Protein AF-A0A353GZJ1-F1 (afdb_monomer_lite)

Structure (mmCIF, N/CA/C/O backbone):
data_AF-A0A353GZJ1-F1
#
_entry.id   AF-A0A353GZJ1-F1
#
loop_
_atom_site.group_PDB
_atom_site.id
_atom_site.type_symbol
_atom_site.label_atom_id
_atom_site.label_alt_id
_atom_site.label_comp_id
_atom_site.label_asym_id
_atom_site.label_entity_id
_atom_site.label_seq_id
_atom_site.pdbx_PDB_ins_code
_atom_site.Cartn_x
_atom_site.Cartn_y
_atom_site.Cartn_z
_atom_site.occupancy
_atom_site.B_iso_or_equiv
_atom_site.auth_seq_id
_atom_site.auth_comp_id
_atom_site.auth_asym_id
_atom_site.auth_atom_id
_atom_site.pdbx_PDB_model_num
ATOM 1 N N . MET A 1 1 ? -45.597 -10.786 43.511 1.00 58.16 1 MET A N 1
ATOM 2 C CA . MET A 1 1 ? -44.138 -10.697 43.743 1.00 58.16 1 MET A CA 1
ATOM 3 C C . MET A 1 1 ? -43.319 -11.498 42.726 1.00 58.16 1 MET A C 1
ATOM 5 O O . MET A 1 1 ? -42.331 -10.967 42.252 1.00 58.16 1 MET A O 1
ATOM 9 N N . ALA A 1 2 ? -43.730 -12.712 42.324 1.00 57.38 2 ALA A N 1
ATOM 10 C CA . ALA A 1 2 ? -43.041 -13.471 41.263 1.00 57.38 2 ALA A CA 1
ATOM 11 C C . ALA A 1 2 ? -43.273 -12.920 39.834 1.00 57.38 2 ALA A C 1
ATOM 13 O O . ALA A 1 2 ? -42.380 -12.969 39.002 1.00 57.38 2 ALA A O 1
ATOM 14 N N . VAL A 1 3 ? -44.443 -12.326 39.569 1.00 59.75 3 VAL A N 1
ATOM 15 C CA . VAL A 1 3 ? -44.834 -11.816 38.234 1.00 59.75 3 VAL A CA 1
ATOM 16 C C . VAL A 1 3 ? -44.024 -10.583 37.794 1.00 59.75 3 VAL A C 1
ATOM 18 O O . VAL A 1 3 ? -43.869 -10.323 36.608 1.00 59.75 3 VAL A O 1
ATOM 21 N N . GLU A 1 4 ? -43.449 -9.841 38.739 1.00 59.31 4 GLU A N 1
ATOM 22 C CA . GLU A 1 4 ? -42.711 -8.601 38.460 1.00 59.31 4 GLU A CA 1
ATOM 23 C C . GLU A 1 4 ? -41.240 -8.845 38.076 1.00 59.31 4 GLU A C 1
ATOM 25 O O . GLU A 1 4 ? -40.578 -7.968 37.524 1.00 59.31 4 GLU A O 1
ATOM 30 N N . LEU A 1 5 ? -40.727 -10.054 38.333 1.00 59.53 5 LEU A N 1
ATOM 31 C CA . LEU A 1 5 ? -39.347 -10.439 38.022 1.00 59.53 5 LEU A CA 1
ATOM 32 C C . LEU A 1 5 ? -39.167 -10.861 36.556 1.00 59.53 5 LEU A C 1
ATOM 34 O O . LEU A 1 5 ? -38.110 -10.607 35.981 1.00 59.53 5 LEU A O 1
ATOM 38 N N . GLU A 1 6 ? -40.207 -11.414 35.931 1.00 56.03 6 GLU A N 1
ATOM 39 C CA . GLU A 1 6 ? -40.194 -11.861 34.527 1.00 56.03 6 GLU A CA 1
ATOM 40 C C . GLU A 1 6 ? -40.127 -10.682 33.535 1.00 56.03 6 GLU A C 1
ATOM 42 O O . GLU A 1 6 ? -39.484 -10.764 32.491 1.00 56.03 6 GLU A O 1
ATOM 47 N N . LEU A 1 7 ? -40.702 -9.525 33.886 1.00 58.44 7 LEU A N 1
ATOM 48 C CA . LEU A 1 7 ? -40.696 -8.322 33.035 1.00 58.44 7 LEU A CA 1
ATOM 49 C C . LEU A 1 7 ? -39.358 -7.562 33.041 1.00 58.44 7 LEU A C 1
ATOM 51 O O . LEU A 1 7 ? -39.189 -6.589 32.304 1.00 58.44 7 LEU A O 1
ATOM 55 N N . LYS A 1 8 ? -38.387 -8.002 33.851 1.00 47.97 8 LYS A N 1
ATOM 56 C CA . LYS A 1 8 ? -37.039 -7.419 33.927 1.00 47.97 8 LYS A CA 1
ATOM 57 C C . LYS A 1 8 ? -35.994 -8.228 33.159 1.00 47.97 8 LYS A C 1
ATOM 59 O O . LYS A 1 8 ? -34.797 -7.964 33.302 1.00 47.97 8 LYS A O 1
ATOM 64 N N . VAL A 1 9 ? -36.416 -9.147 32.286 1.00 58.66 9 VAL A N 1
ATOM 65 C CA . VAL A 1 9 ? -35.572 -9.617 31.179 1.00 58.66 9 VAL A CA 1
ATOM 66 C C . VAL A 1 9 ? -35.462 -8.464 30.186 1.00 58.66 9 VAL A C 1
ATOM 68 O O . VAL A 1 9 ? -36.155 -8.363 29.181 1.00 58.66 9 VAL A O 1
ATOM 71 N N . LYS A 1 10 ? -34.613 -7.509 30.562 1.00 51.69 10 LYS A N 1
ATOM 72 C CA . LYS A 1 10 ? -34.193 -6.369 29.765 1.00 51.69 10 LYS A CA 1
ATOM 73 C C . LYS A 1 10 ? -33.732 -6.936 28.427 1.00 51.69 10 LYS A C 1
ATOM 75 O O . LYS A 1 10 ? -32.672 -7.556 28.366 1.00 51.69 10 LYS A O 1
ATOM 80 N N . THR A 1 11 ? -34.500 -6.703 27.370 1.00 57.56 11 THR A N 1
ATOM 81 C CA . THR A 1 11 ? -33.987 -6.749 26.005 1.00 57.56 11 THR A CA 1
ATOM 82 C C . THR A 1 11 ? -32.895 -5.691 25.953 1.00 57.56 11 THR A C 1
ATOM 84 O O . THR A 1 11 ? -33.151 -4.497 25.771 1.00 57.56 11 THR A O 1
ATOM 87 N N . LYS A 1 12 ? -31.664 -6.102 26.267 1.00 60.41 12 LYS A N 1
ATOM 88 C CA . LYS A 1 12 ? -30.479 -5.3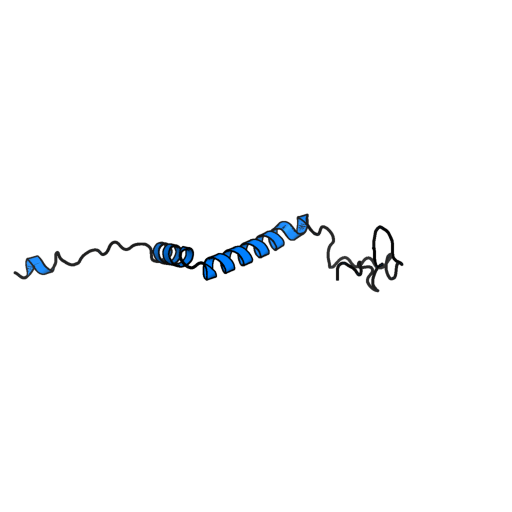20 25.954 1.00 60.41 12 LYS A CA 1
ATOM 89 C C . LYS A 1 12 ? -30.628 -5.050 24.466 1.00 60.41 12 LYS A C 1
ATOM 91 O O . LYS A 1 12 ? -30.838 -5.986 23.710 1.00 60.41 12 LYS A O 1
ATOM 96 N N . ASN A 1 13 ? -30.651 -3.783 24.067 1.00 62.03 13 ASN A N 1
ATOM 97 C CA . ASN A 1 13 ? -30.619 -3.455 22.651 1.00 62.03 13 ASN A CA 1
ATOM 98 C C . ASN A 1 13 ? -29.420 -4.205 22.077 1.00 62.03 13 ASN A C 1
ATOM 100 O O . ASN A 1 13 ? -28.288 -3.892 22.440 1.00 62.03 13 ASN A O 1
ATOM 104 N N . GLU A 1 14 ? -29.698 -5.238 21.285 1.00 64.94 14 GLU A N 1
ATOM 105 C CA . GLU A 1 14 ? -28.710 -6.089 20.636 1.00 64.94 14 GLU A CA 1
ATOM 106 C C . GLU A 1 14 ? -28.086 -5.240 19.525 1.00 64.94 14 GLU A C 1
ATOM 108 O O . GLU A 1 14 ? -28.416 -5.342 18.342 1.00 64.94 14 GLU A O 1
ATOM 113 N N . THR A 1 15 ? -27.268 -4.265 19.915 1.00 72.00 15 THR A N 1
ATOM 114 C CA . THR A 1 15 ? -26.457 -3.492 18.991 1.00 72.00 15 THR A CA 1
ATOM 115 C C . THR A 1 15 ? -25.588 -4.480 18.234 1.00 72.00 15 THR A C 1
ATOM 117 O O . THR A 1 15 ? -24.926 -5.327 18.827 1.00 72.00 15 THR A O 1
ATOM 120 N N . SER A 1 16 ? -25.631 -4.404 16.900 1.00 81.50 16 SER A N 1
ATOM 121 C CA . SER A 1 16 ? -24.882 -5.319 16.039 1.00 81.50 16 SER A CA 1
ATOM 122 C C . SER A 1 16 ? -23.418 -5.378 16.498 1.00 81.50 16 SER A C 1
ATOM 124 O O . SER A 1 16 ? -22.761 -4.328 16.505 1.00 81.50 16 SER A O 1
ATOM 126 N N . PRO A 1 17 ? -22.885 -6.565 16.852 1.00 86.50 17 PRO A N 1
ATOM 127 C CA . PRO A 1 17 ? -21.502 -6.711 17.313 1.00 86.50 17 PRO A CA 1
ATOM 128 C C . PRO A 1 17 ? -20.490 -6.093 16.338 1.00 86.50 17 PRO A C 1
ATOM 130 O O . PRO A 1 17 ? -19.480 -5.517 16.738 1.00 86.50 17 PRO A O 1
ATOM 133 N N . TRP A 1 18 ? -20.811 -6.126 15.042 1.00 89.25 18 TRP A N 1
ATOM 134 C CA . TRP A 1 18 ? -20.036 -5.501 13.973 1.00 89.25 18 TRP A CA 1
ATOM 135 C C . TRP A 1 18 ? -19.994 -3.975 14.061 1.00 89.25 18 TRP A C 1
ATOM 137 O O . TRP A 1 18 ? -18.953 -3.365 13.812 1.00 89.25 18 TRP A O 1
ATOM 147 N N . LEU A 1 19 ? -21.110 -3.345 14.430 1.00 88.75 19 LEU A N 1
ATOM 148 C CA . LEU A 1 19 ? -21.194 -1.894 14.567 1.00 88.75 19 LEU A CA 1
ATOM 149 C C . LEU A 1 19 ? -20.377 -1.412 15.769 1.00 88.75 19 LEU A C 1
ATOM 151 O O . LEU A 1 19 ? -19.682 -0.396 15.677 1.00 88.75 19 LEU A O 1
ATOM 155 N N . GLU A 1 20 ? -20.432 -2.148 16.880 1.00 89.88 20 GLU A N 1
ATOM 156 C CA . GLU A 1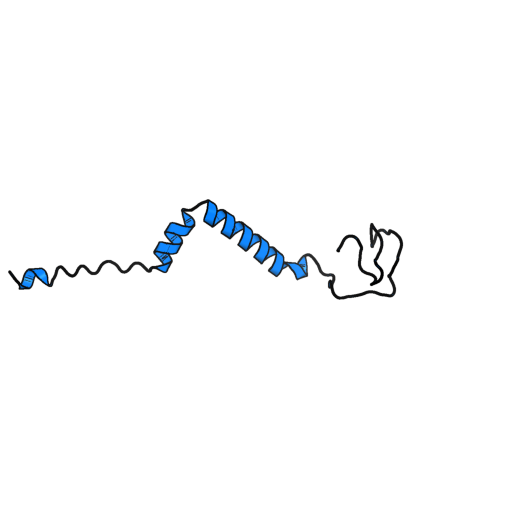 20 ? -19.644 -1.843 18.076 1.00 89.88 20 GLU A CA 1
ATOM 157 C C . GLU A 1 20 ? -18.150 -2.012 17.823 1.00 89.88 20 GLU A C 1
ATOM 159 O O . GLU A 1 20 ? -17.366 -1.105 18.126 1.00 89.88 20 GLU A O 1
ATOM 164 N N . PHE A 1 21 ? -17.768 -3.116 17.177 1.00 90.38 21 PHE A N 1
ATOM 165 C CA . PHE A 1 21 ? -16.396 -3.343 16.744 1.00 90.38 21 PHE A CA 1
ATOM 166 C C . PHE A 1 21 ? -15.906 -2.205 15.842 1.00 90.38 21 PHE A C 1
ATOM 168 O O . PHE A 1 21 ? -14.864 -1.612 16.114 1.00 90.38 21 PHE A O 1
ATOM 175 N N . TRP A 1 22 ? -16.682 -1.819 14.823 1.00 92.31 22 TRP A N 1
ATOM 176 C CA . TRP A 1 22 ? -16.311 -0.738 13.904 1.00 92.31 22 TRP A CA 1
ATOM 177 C C . TRP A 1 22 ? -16.192 0.626 14.598 1.00 92.31 22 TRP A C 1
ATOM 179 O O . TRP A 1 22 ? -15.332 1.445 14.257 1.00 92.31 22 TRP A O 1
ATOM 189 N N . LYS A 1 23 ? -17.045 0.892 15.592 1.00 90.94 23 LYS A N 1
ATOM 190 C CA . LYS A 1 23 ? -16.982 2.112 16.406 1.00 90.94 23 LYS A CA 1
ATOM 191 C C . LYS A 1 23 ? -15.711 2.148 17.257 1.00 90.94 23 LYS A C 1
ATOM 193 O O . LYS A 1 23 ? -15.050 3.185 17.313 1.00 90.94 23 LYS A O 1
ATOM 198 N N . GLN A 1 24 ? -15.353 1.028 17.883 1.00 90.12 24 GLN A N 1
ATOM 199 C CA . GLN A 1 24 ? -14.140 0.919 18.690 1.00 90.12 24 GLN A CA 1
ATOM 200 C C . GLN A 1 24 ? -12.873 0.962 17.821 1.00 90.12 24 GLN A C 1
ATOM 202 O O . GLN A 1 24 ? -11.908 1.641 18.175 1.00 90.12 24 GLN A O 1
ATOM 207 N N . PHE A 1 25 ? -12.902 0.304 16.660 1.00 92.25 25 PHE A N 1
ATOM 208 C CA . PHE A 1 25 ? -11.805 0.258 15.694 1.00 92.25 25 PHE A CA 1
ATOM 209 C C . PHE A 1 25 ? -11.455 1.654 15.170 1.00 92.25 25 PHE A C 1
ATOM 211 O O . PHE A 1 25 ? -10.300 2.069 15.252 1.00 92.25 25 PHE A O 1
ATOM 218 N N . ARG A 1 26 ? -12.459 2.440 14.750 1.00 93.19 26 ARG A N 1
ATOM 219 C CA . ARG A 1 26 ? -12.254 3.822 14.276 1.00 93.19 26 ARG A CA 1
ATOM 220 C C . ARG A 1 26 ? -11.686 4.772 15.330 1.00 93.19 26 ARG A C 1
ATOM 222 O O . ARG A 1 26 ? -11.082 5.781 14.976 1.00 93.19 26 ARG A O 1
ATOM 229 N N . ARG A 1 27 ? -11.860 4.472 16.622 1.00 93.69 27 ARG A N 1
ATOM 230 C CA . ARG A 1 27 ? -11.296 5.280 17.715 1.00 93.69 27 ARG A CA 1
ATOM 231 C C . ARG A 1 27 ? -9.803 5.013 17.934 1.00 93.69 27 ARG A C 1
ATOM 233 O O . ARG A 1 27 ? -9.117 5.848 18.522 1.00 93.69 27 ARG A O 1
ATOM 240 N N . ASN A 1 28 ? -9.288 3.872 17.475 1.00 95.31 28 ASN A N 1
ATOM 241 C CA . ASN A 1 28 ? -7.881 3.519 17.607 1.00 95.31 28 ASN A CA 1
ATOM 242 C C . ASN A 1 28 ? -7.065 4.104 16.441 1.00 95.31 28 ASN A C 1
ATOM 244 O O . ASN A 1 28 ? -7.099 3.594 15.323 1.00 95.31 28 ASN A O 1
ATOM 248 N N . ARG A 1 29 ? -6.286 5.162 16.714 1.00 93.12 29 ARG A N 1
ATOM 249 C CA . ARG A 1 29 ? -5.457 5.835 15.697 1.00 93.12 29 ARG A CA 1
ATOM 250 C C . ARG A 1 29 ? -4.444 4.895 15.038 1.00 93.12 29 ARG A C 1
ATOM 252 O O . ARG A 1 29 ? -4.243 4.998 13.837 1.00 93.12 29 ARG A O 1
ATOM 259 N N . ILE A 1 30 ? -3.852 3.963 15.789 1.00 95.19 30 ILE A N 1
ATOM 260 C CA . ILE A 1 30 ? -2.878 2.997 15.252 1.00 95.19 30 ILE A CA 1
ATOM 261 C C . ILE A 1 30 ? -3.571 2.045 14.271 1.00 95.19 30 ILE A C 1
ATOM 263 O O . ILE A 1 30 ? -3.077 1.825 13.168 1.00 95.19 30 ILE A O 1
ATOM 267 N N . ALA A 1 31 ? -4.750 1.536 14.640 1.00 93.94 31 ALA A N 1
ATOM 268 C CA . ALA A 1 31 ? -5.539 0.668 13.771 1.00 93.94 31 ALA A CA 1
ATOM 269 C C . ALA A 1 31 ? -5.972 1.385 12.480 1.00 93.94 31 ALA A C 1
ATOM 271 O O . ALA A 1 31 ? -5.908 0.807 11.397 1.00 93.94 31 ALA A O 1
ATOM 272 N N . MET A 1 32 ? -6.343 2.666 12.580 1.00 96.88 32 MET A N 1
ATOM 273 C CA . MET A 1 32 ? -6.695 3.489 11.421 1.00 96.88 32 MET A CA 1
ATOM 274 C C . MET A 1 32 ? -5.503 3.758 10.502 1.00 96.88 32 MET A C 1
ATOM 276 O O . MET A 1 32 ? -5.661 3.686 9.288 1.00 96.88 32 MET A O 1
ATOM 280 N N . VAL A 1 33 ? -4.312 4.019 11.049 1.00 97.06 33 VAL A N 1
ATOM 281 C CA . VAL A 1 33 ? -3.087 4.156 10.241 1.00 97.06 33 VAL A CA 1
ATOM 282 C C . VAL A 1 33 ? -2.800 2.859 9.484 1.00 97.06 33 VAL A C 1
ATOM 284 O O . VAL A 1 33 ? -2.577 2.905 8.277 1.00 97.06 33 VAL A O 1
ATOM 287 N N . GLY A 1 34 ? -2.890 1.702 10.148 1.00 96.81 34 GLY A N 1
ATOM 288 C CA . GLY A 1 34 ? -2.742 0.403 9.485 1.00 96.81 34 GLY A CA 1
ATOM 289 C C . GLY A 1 34 ? -3.766 0.186 8.366 1.00 96.81 34 GLY A C 1
ATOM 290 O O . GLY A 1 34 ? -3.400 -0.242 7.273 1.00 96.81 34 GLY A O 1
ATOM 291 N N . LEU A 1 35 ? -5.031 0.550 8.602 1.00 96.50 35 LEU A N 1
ATOM 292 C CA . LEU A 1 35 ? -6.085 0.477 7.587 1.00 96.50 35 LEU A CA 1
ATOM 293 C C . LEU A 1 35 ? -5.797 1.390 6.384 1.00 96.50 35 LEU A C 1
ATOM 295 O O . LEU A 1 35 ? -6.013 0.977 5.249 1.00 96.50 35 LEU A O 1
ATOM 299 N N . ILE A 1 36 ? -5.297 2.608 6.617 1.00 96.81 36 ILE A N 1
ATOM 300 C CA . ILE A 1 36 ? -4.928 3.552 5.551 1.00 96.81 36 ILE A CA 1
ATOM 301 C C . ILE A 1 36 ? -3.788 2.988 4.701 1.00 96.81 36 ILE A C 1
ATOM 303 O O . ILE A 1 36 ? -3.882 3.022 3.478 1.00 96.81 36 ILE A O 1
ATOM 307 N N . ILE A 1 37 ? -2.740 2.443 5.326 1.00 97.00 37 ILE A N 1
ATOM 308 C CA . ILE A 1 37 ? -1.614 1.832 4.602 1.00 97.00 37 ILE A CA 1
ATOM 309 C C . ILE A 1 37 ? -2.104 0.646 3.765 1.00 97.00 37 ILE A C 1
ATOM 311 O O . ILE A 1 37 ? -1.762 0.538 2.590 1.00 97.00 37 ILE A O 1
ATOM 315 N N . LEU A 1 38 ? -2.943 -0.217 4.344 1.00 97.06 38 LEU A N 1
ATOM 316 C CA . LEU A 1 38 ? -3.510 -1.360 3.634 1.00 97.06 38 LEU A CA 1
ATOM 317 C C . LEU A 1 38 ? -4.349 -0.921 2.428 1.00 97.06 38 LEU A C 1
ATOM 319 O O . LEU A 1 38 ? -4.181 -1.460 1.338 1.00 97.06 38 LEU A O 1
ATOM 323 N N . LEU A 1 39 ? -5.224 0.072 2.612 1.00 96.94 39 LEU A N 1
ATOM 324 C CA . LEU A 1 39 ? -6.012 0.655 1.527 1.00 96.94 39 LEU A CA 1
ATOM 325 C C . LEU A 1 39 ? -5.107 1.244 0.451 1.00 96.94 39 LEU A C 1
ATOM 327 O O . LEU A 1 39 ? -5.321 0.980 -0.722 1.00 96.94 39 LEU A O 1
ATOM 331 N N . PHE A 1 40 ? -4.077 1.991 0.834 1.00 95.75 40 PHE A N 1
ATOM 332 C CA . PHE A 1 40 ? -3.130 2.571 -0.109 1.00 95.75 40 PHE A CA 1
ATOM 333 C C . PHE A 1 40 ? -2.446 1.500 -0.971 1.00 95.75 40 PHE A C 1
ATOM 335 O O . PHE A 1 40 ? -2.448 1.613 -2.195 1.00 95.75 40 PHE A O 1
ATOM 342 N N . LEU A 1 41 ? -1.944 0.424 -0.357 1.00 94.81 41 LEU A N 1
ATOM 343 C CA . LEU A 1 41 ? -1.349 -0.703 -1.083 1.00 94.81 41 LEU A CA 1
ATOM 344 C C . LEU A 1 41 ? -2.367 -1.421 -1.974 1.00 94.81 41 LEU A C 1
ATOM 346 O O . LEU A 1 41 ? -2.051 -1.795 -3.101 1.00 94.81 41 LEU A O 1
ATOM 350 N N . PHE A 1 42 ? -3.598 -1.591 -1.493 1.00 95.75 42 PHE A N 1
ATOM 351 C CA . PHE A 1 42 ? -4.677 -2.185 -2.275 1.00 95.75 42 PHE A CA 1
ATOM 352 C C . PHE A 1 42 ? -5.015 -1.335 -3.503 1.00 95.75 42 PHE A C 1
ATOM 354 O O . PHE A 1 42 ? -5.119 -1.868 -4.605 1.00 95.75 42 PHE A O 1
ATOM 361 N N . LEU A 1 43 ? -5.122 -0.012 -3.341 1.00 94.12 43 LEU A N 1
ATOM 362 C CA . LEU A 1 43 ? -5.287 0.908 -4.462 1.00 94.12 43 LEU A CA 1
ATOM 363 C C . LEU A 1 43 ? -4.105 0.791 -5.428 1.00 94.12 43 LEU A C 1
ATOM 365 O O . LEU A 1 43 ? -4.332 0.619 -6.619 1.00 94.12 43 LEU A O 1
ATOM 369 N N . MET A 1 44 ? -2.861 0.806 -4.944 1.00 89.88 44 MET A N 1
ATOM 370 C CA . MET A 1 44 ? -1.695 0.608 -5.812 1.00 89.88 44 MET A CA 1
ATOM 371 C C . MET A 1 44 ? -1.774 -0.696 -6.611 1.00 89.88 44 MET A C 1
ATOM 373 O O . MET A 1 44 ? -1.450 -0.690 -7.792 1.00 89.88 44 MET A O 1
ATOM 377 N N . ALA A 1 45 ? -2.233 -1.792 -6.005 1.00 88.56 45 ALA A N 1
ATOM 378 C CA . ALA A 1 45 ? -2.388 -3.073 -6.689 1.00 88.56 45 ALA A CA 1
ATOM 379 C C . ALA A 1 45 ? -3.519 -3.054 -7.733 1.00 88.56 45 ALA A C 1
ATOM 381 O O . ALA A 1 45 ? -3.343 -3.555 -8.840 1.00 88.56 45 ALA A O 1
ATOM 382 N N . VAL A 1 46 ? -4.667 -2.448 -7.414 1.00 91.44 46 VAL A N 1
ATOM 383 C CA . VAL A 1 46 ? -5.801 -2.321 -8.348 1.00 91.44 46 VAL A CA 1
ATOM 384 C C . VAL A 1 46 ? -5.462 -1.398 -9.520 1.00 91.44 46 VAL A C 1
ATOM 386 O O . VAL A 1 46 ? -5.851 -1.670 -10.654 1.00 91.44 46 VAL A O 1
ATOM 389 N N . PHE A 1 47 ? -4.712 -0.326 -9.262 1.00 87.69 47 PHE A N 1
ATOM 390 C CA . PHE A 1 47 ? -4.256 0.624 -10.277 1.00 87.69 47 PHE A CA 1
ATOM 391 C C . PHE A 1 47 ? -2.905 0.247 -10.902 1.00 87.69 47 PHE A C 1
ATOM 393 O O . PHE A 1 47 ? -2.440 0.946 -11.800 1.00 87.69 47 PHE A O 1
ATOM 400 N N . ALA A 1 48 ? -2.303 -0.878 -10.506 1.00 80.12 48 ALA A N 1
ATOM 401 C CA . ALA A 1 48 ? -1.061 -1.387 -11.079 1.00 80.12 48 ALA A CA 1
ATOM 402 C C . ALA A 1 48 ? -1.068 -1.452 -12.620 1.00 80.12 48 ALA A C 1
ATOM 404 O O . ALA A 1 48 ? -0.113 -0.942 -13.202 1.00 80.12 48 ALA A O 1
ATOM 405 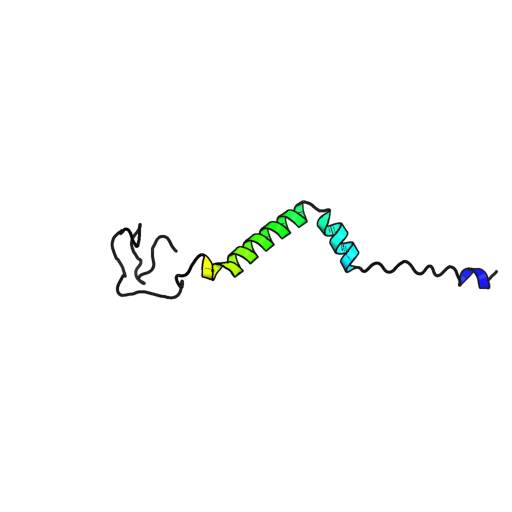N N . PRO A 1 49 ? -2.112 -1.963 -13.313 1.00 72.12 49 PRO A N 1
ATOM 406 C CA . PRO A 1 49 ? -2.108 -2.002 -14.780 1.00 72.12 49 PRO A CA 1
ATOM 407 C C . PRO A 1 49 ? -2.141 -0.613 -15.438 1.00 72.12 49 PRO A C 1
ATOM 409 O O . PRO A 1 49 ? -1.751 -0.483 -16.593 1.00 72.12 49 PRO A O 1
ATOM 412 N N . PHE A 1 50 ? -2.587 0.429 -14.725 1.00 75.00 50 PHE A N 1
ATOM 413 C CA . PHE A 1 50 ? -2.565 1.808 -15.227 1.00 75.00 50 PHE A CA 1
ATOM 414 C C . PHE A 1 50 ? -1.229 2.515 -14.958 1.00 75.00 50 PHE A C 1
ATOM 416 O O . PHE A 1 50 ? -0.879 3.440 -15.685 1.00 75.00 50 PHE A O 1
ATOM 423 N N . ILE A 1 51 ? -0.493 2.099 -13.922 1.00 66.06 51 ILE A N 1
ATOM 424 C CA . ILE A 1 51 ? 0.787 2.704 -13.516 1.00 66.06 51 ILE A CA 1
ATOM 425 C C . ILE A 1 51 ? 1.972 2.001 -14.200 1.00 66.06 51 ILE A C 1
ATOM 427 O O . ILE A 1 51 ? 2.938 2.658 -14.578 1.00 66.06 51 ILE A O 1
ATOM 431 N N . ALA A 1 52 ? 1.889 0.683 -14.393 1.00 63.47 52 ALA A N 1
ATOM 432 C CA . ALA A 1 52 ? 2.918 -0.143 -15.017 1.00 63.47 52 ALA A CA 1
ATOM 433 C C . ALA A 1 52 ? 2.316 -0.935 -16.196 1.00 63.47 52 ALA A C 1
ATOM 435 O O . ALA A 1 52 ? 1.911 -2.085 -16.026 1.00 63.47 52 ALA A O 1
ATOM 436 N N . PRO A 1 53 ? 2.247 -0.339 -17.401 1.00 61.56 53 PRO A N 1
ATOM 437 C CA . PRO A 1 53 ? 1.711 -1.004 -18.592 1.00 61.56 53 PRO A CA 1
ATOM 438 C C . PRO A 1 53 ? 2.649 -2.082 -19.165 1.00 61.56 53 PRO A C 1
ATOM 440 O O . PRO A 1 53 ? 2.277 -2.777 -20.109 1.00 61.56 53 PRO A O 1
ATOM 443 N N . TYR A 1 54 ? 3.864 -2.218 -18.629 1.00 58.03 54 TYR A N 1
ATOM 4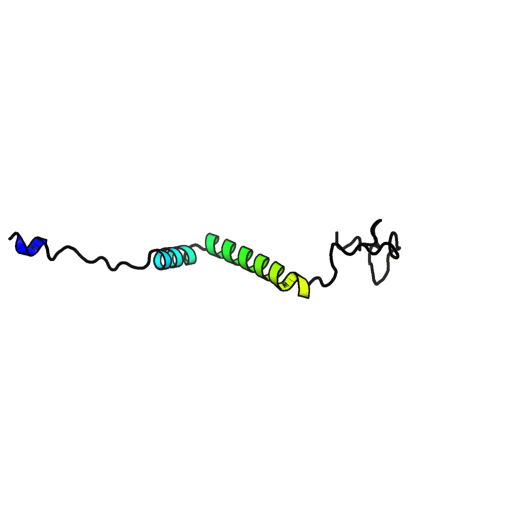44 C CA . TYR A 1 54 ? 4.854 -3.183 -19.093 1.00 58.03 54 TYR A CA 1
ATOM 445 C C . TYR A 1 54 ? 4.783 -4.463 -18.261 1.00 58.03 54 TYR A C 1
ATOM 447 O O . TYR A 1 54 ? 4.940 -4.448 -17.040 1.00 58.03 54 TYR A O 1
ATOM 455 N N . ASP A 1 55 ? 4.530 -5.576 -18.942 1.00 56.47 55 ASP A N 1
ATOM 456 C CA . ASP A 1 55 ? 4.436 -6.897 -18.336 1.00 56.47 55 ASP A CA 1
ATOM 457 C C . ASP A 1 55 ? 5.816 -7.335 -17.815 1.00 56.47 55 ASP A C 1
ATOM 459 O O . ASP A 1 55 ? 6.766 -7.490 -18.582 1.00 56.47 55 ASP A O 1
ATOM 463 N N . TYR A 1 56 ? 5.929 -7.572 -16.506 1.00 53.12 56 TYR A N 1
ATOM 464 C CA . TYR A 1 56 ? 7.148 -8.078 -15.860 1.00 53.12 56 TYR A CA 1
ATOM 465 C C . TYR A 1 56 ? 7.587 -9.453 -16.394 1.00 53.12 56 TYR A C 1
ATOM 467 O O . TYR A 1 56 ? 8.711 -9.895 -16.134 1.00 53.12 56 TYR A O 1
ATOM 475 N N . ARG A 1 57 ? 6.694 -10.150 -17.112 1.00 55.69 57 ARG A N 1
ATOM 476 C CA . ARG A 1 57 ? 6.960 -11.430 -17.779 1.00 55.69 57 ARG A CA 1
ATOM 477 C C . ARG A 1 57 ? 7.341 -11.296 -19.252 1.00 55.69 57 ARG A C 1
ATOM 479 O O . ARG A 1 57 ? 7.774 -12.291 -19.832 1.00 55.69 57 ARG A O 1
ATOM 486 N N . ALA A 1 58 ? 7.187 -10.121 -19.862 1.00 56.09 58 ALA A N 1
ATOM 487 C CA . ALA A 1 58 ? 7.551 -9.916 -21.258 1.00 56.09 58 ALA A CA 1
ATOM 488 C C . ALA A 1 58 ? 9.073 -9.754 -21.388 1.00 56.09 58 ALA A C 1
ATOM 490 O O . ALA A 1 58 ? 9.624 -8.659 -21.289 1.00 56.09 58 ALA A O 1
ATOM 491 N N . SER A 1 59 ? 9.761 -10.875 -21.598 1.00 52.44 59 SER A N 1
ATOM 492 C CA . SER A 1 59 ? 11.183 -10.902 -21.943 1.00 52.44 59 SER A CA 1
ATOM 493 C C . SER A 1 59 ? 11.366 -10.502 -23.407 1.00 52.44 59 SER A C 1
ATOM 495 O O . SER A 1 59 ? 11.049 -11.275 -24.312 1.00 52.44 59 SER A O 1
ATOM 497 N N . ASN A 1 60 ? 11.898 -9.306 -23.655 1.00 63.03 60 ASN A N 1
ATOM 498 C CA . ASN A 1 60 ? 12.211 -8.838 -25.003 1.00 63.03 60 ASN A CA 1
ATOM 499 C C . ASN A 1 60 ? 13.675 -9.141 -25.351 1.00 63.03 60 ASN A C 1
ATOM 501 O O . ASN A 1 60 ? 14.512 -8.249 -25.448 1.00 63.03 60 ASN A O 1
ATOM 505 N N . LEU A 1 61 ? 13.978 -10.415 -25.608 1.00 64.06 61 LEU A N 1
ATOM 506 C CA . LEU A 1 61 ? 15.310 -10.891 -26.021 1.00 64.06 61 LEU A CA 1
ATOM 507 C C . LEU A 1 61 ? 15.997 -10.060 -27.137 1.00 64.06 61 LEU A C 1
ATOM 509 O O . LEU A 1 61 ? 17.212 -9.889 -27.054 1.00 64.06 61 LEU A O 1
ATOM 513 N N . PRO A 1 62 ? 15.293 -9.494 -28.145 1.00 71.50 62 PRO A N 1
ATOM 514 C CA . PRO A 1 62 ? 15.927 -8.671 -29.183 1.00 71.50 62 PRO A CA 1
ATOM 515 C C . PRO A 1 62 ? 16.570 -7.375 -28.676 1.00 71.50 62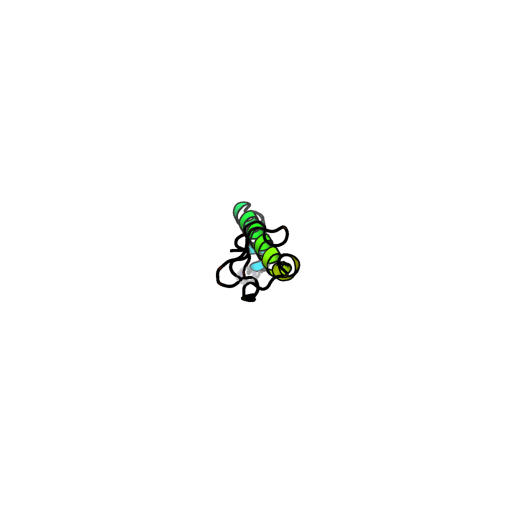 PRO A C 1
ATOM 517 O O . PRO A 1 62 ? 17.433 -6.820 -29.353 1.00 71.50 62 PRO A O 1
ATOM 520 N N . ILE A 1 63 ? 16.145 -6.880 -27.512 1.00 69.88 63 ILE A N 1
ATOM 521 C CA . ILE A 1 63 ? 16.720 -5.692 -26.877 1.00 69.88 63 ILE A CA 1
ATOM 522 C C . ILE A 1 63 ? 17.594 -6.057 -25.682 1.00 69.88 63 ILE A C 1
ATOM 524 O O . ILE A 1 63 ? 17.857 -5.188 -24.870 1.00 69.88 63 ILE A O 1
ATOM 528 N N . SER A 1 64 ? 18.033 -7.309 -25.536 1.00 73.31 64 SER A N 1
ATOM 529 C CA . SER A 1 64 ? 18.915 -7.722 -24.441 1.00 73.31 64 SER A CA 1
ATOM 530 C C . SER A 1 64 ? 20.306 -7.091 -24.541 1.00 73.31 64 SER A C 1
ATOM 532 O O . SER A 1 64 ? 20.833 -6.916 -25.640 1.00 73.31 64 SER A O 1
ATOM 534 N N . LEU A 1 65 ? 20.892 -6.755 -23.384 1.00 78.19 65 LEU A N 1
ATOM 535 C CA . LEU A 1 65 ? 22.228 -6.157 -23.261 1.00 78.19 65 LEU A CA 1
ATOM 536 C C . LEU A 1 65 ? 22.392 -4.854 -24.060 1.00 78.19 65 LEU A C 1
ATOM 538 O O . LEU A 1 65 ? 23.485 -4.524 -24.529 1.00 78.19 65 LEU A O 1
ATOM 542 N N . GLN A 1 66 ? 21.304 -4.101 -24.227 1.00 79.25 66 GLN A N 1
ATOM 543 C CA . GLN A 1 66 ? 21.374 -2.794 -24.855 1.00 79.25 66 GLN A CA 1
ATOM 544 C C . GLN A 1 66 ? 22.033 -1.783 -23.913 1.00 79.25 66 GLN A C 1
ATOM 546 O O . GLN A 1 66 ? 21.748 -1.773 -22.711 1.00 79.25 66 GLN A O 1
ATOM 551 N N . PRO A 1 67 ? 22.898 -0.905 -24.451 1.00 80.00 67 PRO A N 1
ATOM 552 C CA . PRO A 1 67 ? 23.508 0.161 -23.674 1.00 80.00 67 PRO A CA 1
ATOM 553 C C . PRO A 1 67 ? 22.456 1.190 -23.213 1.00 80.00 67 PRO A C 1
ATOM 555 O O . PRO A 1 67 ? 21.356 1.250 -23.772 1.00 80.00 67 PRO A O 1
ATOM 558 N N . PRO A 1 68 ? 22.797 2.035 -22.222 1.00 83.12 68 PRO A N 1
ATOM 559 C CA . PRO A 1 68 ? 21.943 3.123 -21.758 1.00 83.12 68 PRO A CA 1
ATOM 560 C C . PRO A 1 68 ? 21.387 3.973 -22.905 1.00 83.12 68 PRO A C 1
ATOM 562 O O . PRO A 1 68 ? 22.130 4.449 -23.766 1.00 83.12 68 PRO A O 1
ATOM 565 N N . SER A 1 69 ? 20.074 4.184 -22.907 1.00 80.44 69 SER A N 1
ATOM 566 C CA . SER A 1 69 ? 19.366 4.994 -23.897 1.00 80.44 69 SER A CA 1
ATOM 567 C C . SER A 1 69 ? 18.219 5.771 -23.248 1.00 80.44 69 SER A C 1
ATOM 569 O O . SER A 1 69 ? 17.850 5.524 -22.104 1.00 80.44 69 SER A O 1
ATOM 571 N N . LEU A 1 70 ? 17.611 6.712 -23.976 1.00 77.19 70 LEU A N 1
ATOM 572 C CA . LEU A 1 70 ? 16.435 7.439 -23.476 1.00 77.19 70 LEU A CA 1
ATOM 573 C C . LEU A 1 70 ? 15.235 6.519 -23.196 1.00 77.19 70 LEU A C 1
ATOM 575 O O . LEU A 1 70 ? 14.393 6.875 -22.378 1.00 77.19 70 LEU A O 1
ATOM 579 N N . ALA A 1 71 ? 15.175 5.355 -23.852 1.00 76.19 71 ALA A N 1
ATOM 580 C CA . ALA A 1 71 ? 14.166 4.329 -23.605 1.00 76.19 71 ALA A CA 1
ATOM 581 C C . ALA A 1 71 ? 14.507 3.437 -22.396 1.00 76.19 71 ALA A C 1
ATOM 583 O O . ALA A 1 71 ? 13.593 2.981 -21.720 1.00 76.19 71 ALA A O 1
ATOM 584 N N . HIS A 1 72 ? 15.801 3.233 -22.112 1.00 76.31 72 HIS A N 1
ATOM 585 C CA . HIS A 1 72 ? 16.312 2.427 -20.999 1.00 76.31 72 HIS A CA 1
ATOM 586 C C . HIS A 1 72 ? 17.488 3.141 -20.338 1.00 76.31 72 HIS A C 1
ATOM 588 O O . HIS A 1 72 ? 18.633 2.987 -20.773 1.00 76.31 72 HIS A O 1
ATOM 594 N N . TRP A 1 73 ? 17.239 3.945 -19.301 1.00 76.06 73 TRP A N 1
ATOM 595 C CA . TRP A 1 73 ? 18.270 4.846 -18.759 1.00 76.06 73 TRP A CA 1
ATOM 596 C C . TRP A 1 73 ? 19.508 4.123 -18.224 1.00 76.06 73 TRP A C 1
ATOM 598 O O . TRP A 1 73 ? 20.593 4.699 -18.249 1.00 76.06 73 TRP A O 1
ATOM 608 N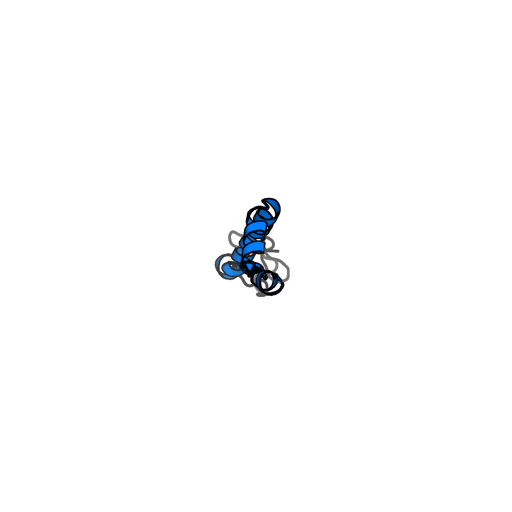 N . PHE A 1 74 ? 19.374 2.870 -17.782 1.00 77.44 74 PHE A N 1
ATOM 609 C CA . PHE A 1 74 ? 20.513 2.028 -17.399 1.00 77.44 74 PHE A CA 1
ATOM 610 C C . PHE A 1 74 ? 20.761 0.851 -18.348 1.00 77.44 74 PHE A C 1
ATOM 612 O O . PHE A 1 74 ? 21.630 0.032 -18.070 1.00 77.44 74 PHE A O 1
ATOM 619 N N . GLY A 1 75 ? 20.072 0.798 -19.489 1.00 81.25 75 GLY A N 1
ATOM 620 C CA . GLY A 1 75 ? 20.139 -0.325 -20.419 1.00 81.25 75 GLY A CA 1
ATOM 621 C C . GLY A 1 75 ? 19.256 -1.498 -19.993 1.00 81.25 75 GLY A C 1
ATOM 622 O O . GLY A 1 75 ? 18.407 -1.379 -19.105 1.00 81.25 75 GLY A O 1
ATOM 623 N N . THR A 1 76 ? 19.445 -2.636 -20.651 1.00 81.94 76 THR A N 1
ATOM 624 C CA . THR A 1 76 ? 18.614 -3.834 -20.467 1.00 81.94 76 THR A CA 1
ATOM 625 C C . THR A 1 76 ? 19.425 -5.046 -20.003 1.00 81.94 76 THR A C 1
ATOM 627 O O . THR A 1 76 ? 20.624 -5.152 -20.258 1.00 81.94 76 THR A O 1
ATOM 630 N N . ASP A 1 77 ? 18.772 -5.980 -19.308 1.00 80.00 77 ASP A N 1
ATOM 631 C CA . ASP A 1 77 ? 19.383 -7.213 -18.805 1.00 80.00 77 ASP A CA 1
ATOM 632 C C . ASP A 1 77 ? 19.494 -8.324 -19.875 1.00 80.00 77 ASP A C 1
ATOM 634 O O . ASP A 1 77 ? 19.137 -8.161 -21.048 1.00 80.00 77 ASP A O 1
ATOM 638 N N . GLU A 1 78 ? 19.976 -9.496 -19.451 1.00 77.50 78 GLU A N 1
ATOM 639 C CA . GLU A 1 78 ? 20.116 -10.718 -20.265 1.00 77.50 78 GLU A CA 1
ATOM 640 C C . GLU A 1 78 ? 18.784 -11.269 -20.809 1.00 77.50 78 GLU A C 1
ATOM 642 O O . GLU A 1 78 ? 18.768 -12.077 -21.735 1.00 77.50 78 GLU A O 1
ATOM 647 N N . LEU A 1 79 ? 17.651 -10.837 -20.254 1.00 73.75 79 LEU A N 1
ATOM 648 C CA . LEU A 1 79 ? 16.306 -11.185 -20.711 1.00 73.75 79 LEU A CA 1
ATOM 649 C C . LEU A 1 79 ? 15.640 -10.030 -21.481 1.00 73.75 79 LEU A C 1
ATOM 651 O O . LEU A 1 79 ? 14.483 -10.155 -21.889 1.00 73.75 79 LEU A O 1
ATOM 655 N N . GLY A 1 80 ? 16.354 -8.919 -21.698 1.00 72.31 80 GLY A N 1
ATOM 656 C CA . GLY A 1 80 ? 15.844 -7.735 -22.386 1.00 72.31 80 GLY A CA 1
ATOM 657 C C . GLY A 1 80 ? 14.877 -6.899 -21.557 1.00 72.31 80 GLY A C 1
ATOM 658 O O . GLY A 1 80 ? 14.025 -6.211 -22.117 1.00 72.31 80 GLY A O 1
ATOM 659 N N . ARG A 1 81 ? 14.979 -6.973 -20.228 1.00 75.19 81 ARG A N 1
ATOM 660 C CA . ARG A 1 81 ? 14.200 -6.143 -19.300 1.00 75.19 81 ARG A CA 1
ATOM 661 C C . ARG A 1 81 ? 14.994 -4.912 -18.906 1.00 75.19 81 ARG A C 1
ATOM 663 O O . ARG A 1 81 ? 16.212 -4.981 -18.798 1.00 75.19 81 ARG A O 1
ATOM 670 N N . ASP A 1 82 ? 14.310 -3.809 -18.644 1.00 72.94 82 ASP A N 1
ATOM 671 C CA . ASP A 1 82 ? 14.963 -2.593 -18.165 1.00 72.94 82 ASP A CA 1
ATOM 672 C C . ASP A 1 82 ? 15.593 -2.817 -16.779 1.00 72.94 82 ASP A C 1
ATOM 674 O O . ASP A 1 82 ? 14.915 -3.261 -15.847 1.00 72.94 82 ASP A O 1
ATOM 678 N N . ILE A 1 83 ? 16.881 -2.493 -16.636 1.00 72.81 83 ILE A N 1
ATOM 679 C CA . ILE A 1 83 ? 17.629 -2.634 -15.377 1.00 72.81 83 ILE A CA 1
ATOM 680 C C . ILE A 1 83 ? 17.022 -1.771 -14.261 1.00 72.81 83 ILE A C 1
ATOM 682 O O . ILE A 1 83 ? 17.074 -2.163 -13.095 1.00 72.81 83 ILE A O 1
ATOM 686 N N . LEU A 1 84 ? 16.401 -0.636 -14.599 1.00 68.00 84 LEU A N 1
ATOM 687 C CA . LEU A 1 84 ? 15.715 0.219 -13.624 1.00 68.00 84 LEU A CA 1
ATOM 688 C C . LEU A 1 84 ? 14.450 -0.399 -13.034 1.00 68.00 84 LEU A C 1
ATOM 690 O O . LEU A 1 84 ? 14.027 0.006 -11.955 1.00 68.00 84 LEU A O 1
ATOM 694 N N . SER A 1 85 ? 13.816 -1.316 -13.760 1.00 61.69 85 SER A N 1
ATOM 695 C CA . SER A 1 85 ? 12.495 -1.851 -13.412 1.00 61.69 85 SER A CA 1
ATOM 696 C C . SER A 1 85 ? 12.565 -3.176 -12.642 1.00 61.69 85 SER A C 1
ATOM 698 O O . SER A 1 85 ? 11.536 -3.831 -12.476 1.00 61.69 85 SER A O 1
ATOM 700 N N . ARG A 1 86 ? 13.768 -3.595 -12.222 1.00 61.88 86 ARG A N 1
ATOM 701 C CA . ARG A 1 86 ? 14.008 -4.834 -11.469 1.00 61.88 86 ARG A CA 1
ATOM 702 C C . ARG A 1 86 ? 13.686 -4.702 -9.981 1.00 61.88 86 ARG A C 1
ATOM 704 O O . ARG A 1 86 ? 13.888 -3.606 -9.418 1.00 61.88 86 ARG A O 1
#

Sequence (86 aa):
MAVELELKVKTKNETSPWLEFWKQFRRNRIAMVGLIILLFLFLMAVFAPFIAPYDYRASNLPISLQPPSLAHWFGTDELGRDILSR

Radius of gyration: 28.85 Å; chains: 1; bounding box: 68×21×73 Å

Secondary structure (DSSP, 8-state):
--HHHHTT--------HHHHHHHHHHH-HHHHHHHHHHHHHHHHHHSHHHH--S-TT---GGGTTPPP-SSSTT-B-TTS-BGGG-

Foldseek 3Di:
DVVVVVVPPPPPPPDPPVVVVVVVQVVDPVSVVVVVVVVVVVVCVVCVCVVPVDDPPDQPQVQAPPPADPVANHGAHNSRHRPVVD

pLDDT: mean 76.84, std 14.61, range [47.97, 97.06]